Protein AF-A0A5N4EIQ8-F1 (afdb_monomer_lite)

Structure (mmCIF, N/CA/C/O backbone):
data_AF-A0A5N4EIQ8-F1
#
_entry.id   AF-A0A5N4EIQ8-F1
#
loop_
_atom_site.group_PDB
_atom_site.id
_atom_site.type_symbol
_atom_site.label_atom_id
_atom_site.label_alt_id
_atom_site.label_comp_id
_atom_site.label_asym_id
_atom_site.label_entity_id
_atom_site.label_seq_id
_atom_site.pdbx_PDB_ins_code
_atom_site.Cartn_x
_atom_site.Cartn_y
_atom_site.Cartn_z
_atom_site.occupancy
_atom_site.B_iso_or_equiv
_atom_site.auth_seq_id
_atom_site.auth_comp_id
_atom_site.auth_asym_id
_atom_site.auth_atom_id
_atom_site.pdbx_PDB_model_num
ATOM 1 N N . MET A 1 1 ? 33.493 -6.954 -17.964 1.00 55.50 1 MET A N 1
ATOM 2 C CA . MET A 1 1 ? 32.607 -8.075 -17.578 1.00 55.50 1 MET A CA 1
ATOM 3 C C . MET A 1 1 ? 32.073 -8.740 -18.839 1.00 55.50 1 MET A C 1
ATOM 5 O O . MET A 1 1 ? 31.600 -8.030 -19.717 1.00 55.50 1 MET A O 1
ATOM 9 N N . ARG A 1 2 ? 32.210 -10.064 -18.979 1.00 53.50 2 ARG A N 1
ATOM 10 C CA . ARG A 1 2 ? 31.673 -10.822 -20.123 1.00 53.50 2 ARG A CA 1
ATOM 11 C C . ARG A 1 2 ? 30.321 -11.398 -19.699 1.00 53.50 2 ARG A C 1
ATOM 13 O O . ARG A 1 2 ? 30.282 -12.170 -18.751 1.00 53.50 2 ARG A O 1
ATOM 20 N N . VAL A 1 3 ? 29.238 -10.996 -20.361 1.00 76.44 3 VAL A N 1
ATOM 21 C CA . VAL A 1 3 ? 27.884 -11.512 -20.098 1.00 76.44 3 VAL A CA 1
ATOM 22 C C . VAL A 1 3 ? 27.500 -12.451 -21.236 1.00 76.44 3 VAL A C 1
ATOM 24 O O . VAL A 1 3 ? 27.677 -12.104 -22.403 1.00 76.44 3 VAL A O 1
ATOM 27 N N . VAL A 1 4 ? 26.996 -13.639 -20.905 1.00 79.19 4 VAL A N 1
ATOM 28 C CA . VAL A 1 4 ? 26.442 -14.589 -21.879 1.00 79.19 4 VAL A CA 1
ATOM 29 C C . VAL A 1 4 ? 24.924 -14.456 -21.849 1.00 79.19 4 VAL A C 1
ATOM 31 O O . VAL A 1 4 ? 24.305 -14.667 -20.810 1.00 79.19 4 VAL A O 1
ATOM 34 N N . VAL A 1 5 ? 24.325 -14.079 -22.980 1.00 80.62 5 VAL A N 1
ATOM 35 C CA . VAL A 1 5 ? 22.871 -13.907 -23.102 1.00 80.62 5 VAL A CA 1
ATOM 36 C C . VAL A 1 5 ? 22.274 -15.147 -23.756 1.00 80.62 5 VAL A C 1
ATOM 38 O O . VAL A 1 5 ? 22.495 -15.401 -24.940 1.00 80.62 5 VAL A O 1
ATOM 41 N N . PHE A 1 6 ? 21.480 -15.900 -22.998 1.00 73.56 6 PHE A N 1
ATOM 42 C CA . PHE A 1 6 ? 20.674 -16.994 -23.531 1.00 73.56 6 PHE A CA 1
ATOM 43 C C . PHE A 1 6 ? 19.329 -16.444 -24.011 1.00 73.56 6 PHE A C 1
ATOM 45 O O . PHE A 1 6 ? 18.495 -16.037 -23.206 1.00 73.56 6 PHE A O 1
ATOM 52 N N . LYS A 1 7 ? 19.108 -16.422 -25.330 1.00 72.56 7 LYS A N 1
ATOM 53 C CA . LYS A 1 7 ? 17.818 -16.042 -25.922 1.00 72.56 7 LYS A CA 1
ATOM 54 C C . LYS A 1 7 ? 17.113 -17.295 -26.438 1.00 72.56 7 LYS A C 1
ATOM 56 O O . LYS A 1 7 ? 17.473 -17.823 -27.487 1.00 72.56 7 LYS A O 1
ATOM 61 N N . HIS A 1 8 ? 16.121 -17.781 -25.696 1.00 67.88 8 HIS A N 1
ATOM 62 C CA . HIS A 1 8 ? 15.300 -18.915 -26.117 1.00 67.88 8 HIS A CA 1
ATOM 63 C C . HIS A 1 8 ? 14.254 -18.443 -27.145 1.00 67.88 8 HIS A C 1
ATOM 65 O O . HIS A 1 8 ? 13.574 -17.449 -26.917 1.00 67.88 8 HIS A O 1
ATOM 71 N N . LYS A 1 9 ? 14.142 -19.124 -28.296 1.00 63.50 9 LYS A N 1
ATOM 72 C CA . LYS A 1 9 ? 13.225 -18.759 -29.404 1.00 63.50 9 LYS A CA 1
ATOM 73 C C . LYS A 1 9 ? 11.833 -19.409 -29.315 1.00 63.50 9 LYS A C 1
ATOM 75 O O . LYS A 1 9 ? 11.044 -19.268 -30.240 1.00 63.50 9 LYS A O 1
ATOM 80 N N . LYS A 1 10 ? 11.557 -20.172 -28.256 1.00 66.88 10 LYS A N 1
ATOM 81 C CA . LYS A 1 10 ? 10.278 -20.872 -28.062 1.00 66.88 10 LYS A CA 1
ATOM 82 C C . LYS A 1 10 ? 9.318 -19.941 -27.314 1.00 66.88 10 LYS A C 1
ATOM 84 O O . LYS A 1 10 ? 9.760 -19.301 -26.367 1.00 66.88 10 LYS A O 1
ATOM 89 N N . GLU A 1 11 ? 8.059 -19.864 -27.746 1.00 63.22 11 GLU A N 1
ATOM 90 C CA . GLU A 1 11 ? 7.065 -18.902 -27.229 1.00 63.22 11 GLU A CA 1
ATOM 91 C C . GLU A 1 11 ? 6.775 -19.071 -25.723 1.00 63.22 11 GLU A C 1
ATOM 93 O O . GLU A 1 11 ? 6.518 -18.084 -25.040 1.00 63.22 11 GLU A O 1
ATOM 98 N N . ASP A 1 12 ? 6.959 -20.276 -25.174 1.00 64.81 12 ASP A N 1
ATOM 99 C CA . ASP A 1 12 ? 6.864 -20.553 -23.735 1.00 64.81 12 ASP A CA 1
ATOM 100 C C . ASP A 1 12 ? 8.220 -20.388 -23.030 1.00 64.81 12 ASP A C 1
ATOM 102 O O . ASP A 1 12 ? 8.922 -21.356 -22.709 1.00 64.81 12 ASP A O 1
ATOM 106 N N . GLY A 1 13 ? 8.623 -19.140 -22.800 1.00 64.69 13 GLY A N 1
ATOM 107 C CA . GLY A 1 13 ? 9.739 -18.819 -21.912 1.00 64.69 13 GLY A CA 1
ATOM 108 C C . GLY A 1 13 ? 9.290 -18.823 -20.449 1.00 64.69 13 GLY A C 1
ATOM 109 O O . GLY A 1 13 ? 8.525 -17.959 -20.043 1.00 64.69 13 GLY A O 1
ATOM 110 N N . ALA A 1 14 ? 9.788 -19.756 -19.631 1.00 79.00 14 ALA A N 1
ATOM 111 C CA . ALA A 1 14 ? 9.506 -19.770 -18.188 1.00 79.00 14 ALA A CA 1
ATOM 112 C C . ALA A 1 14 ? 10.297 -18.704 -17.397 1.00 79.00 14 ALA A C 1
ATOM 114 O O . ALA A 1 14 ? 9.978 -18.428 -16.243 1.00 79.00 14 ALA A O 1
ATOM 115 N N . ILE A 1 15 ? 11.350 -18.130 -17.997 1.00 80.69 15 ILE A N 1
ATOM 116 C CA . ILE A 1 15 ? 12.278 -17.196 -17.348 1.00 80.69 15 ILE A CA 1
ATOM 117 C C . ILE A 1 15 ? 12.511 -15.998 -18.267 1.00 80.69 15 ILE A C 1
ATOM 119 O O . ILE A 1 15 ? 12.930 -16.155 -19.414 1.00 80.69 15 ILE A O 1
ATOM 123 N N . PHE A 1 16 ? 12.302 -14.801 -17.723 1.00 81.38 16 PHE A N 1
ATOM 124 C CA . PHE A 1 16 ? 12.636 -13.530 -18.356 1.00 81.38 16 PHE A CA 1
ATOM 125 C C . PHE A 1 16 ? 13.655 -12.799 -17.483 1.00 81.38 16 PHE A C 1
ATOM 127 O O . PHE A 1 16 ? 13.535 -12.797 -16.261 1.00 81.38 16 PHE A O 1
ATOM 134 N N . ILE A 1 17 ? 14.666 -12.196 -18.110 1.00 85.81 17 ILE A N 1
ATOM 135 C CA . ILE A 1 17 ? 15.727 -11.459 -17.417 1.00 85.81 17 ILE A CA 1
ATOM 136 C C . ILE A 1 17 ? 15.642 -9.998 -17.843 1.00 85.81 17 ILE A C 1
ATOM 138 O O . ILE A 1 17 ? 15.716 -9.690 -19.034 1.00 85.81 17 ILE A O 1
ATOM 142 N N . ILE A 1 18 ? 15.518 -9.105 -16.866 1.00 88.12 18 ILE A N 1
ATOM 143 C CA . ILE A 1 18 ? 15.598 -7.659 -17.067 1.00 88.12 18 ILE A CA 1
ATOM 144 C C . ILE A 1 18 ? 17.024 -7.233 -16.713 1.00 88.12 18 ILE A C 1
ATOM 146 O O . ILE A 1 18 ? 17.498 -7.496 -15.614 1.00 88.12 18 ILE A O 1
ATOM 150 N N . VAL A 1 19 ? 17.729 -6.600 -17.655 1.00 90.44 19 VAL A N 1
ATOM 151 C CA . VAL A 1 19 ? 19.085 -6.081 -17.424 1.00 90.44 19 VAL A CA 1
ATOM 152 C C . VAL A 1 19 ? 18.995 -4.590 -17.135 1.00 90.44 19 VAL A C 1
ATOM 154 O O . VAL A 1 19 ? 18.789 -3.791 -18.050 1.00 90.44 19 VAL A O 1
ATOM 157 N N . VAL A 1 20 ? 19.175 -4.222 -15.870 1.00 89.50 20 VAL A N 1
ATOM 158 C CA . VAL A 1 20 ? 19.223 -2.828 -15.416 1.00 89.50 20 VAL A CA 1
ATOM 159 C C . VAL A 1 20 ? 20.670 -2.328 -15.449 1.00 89.50 20 VAL A C 1
ATOM 161 O O . VAL A 1 20 ? 21.608 -3.075 -15.176 1.00 89.50 20 VAL A O 1
ATOM 164 N N . ARG A 1 21 ? 20.872 -1.063 -15.833 1.00 92.00 21 ARG A N 1
ATOM 165 C CA . ARG A 1 21 ? 22.176 -0.385 -15.795 1.00 92.00 21 ARG A CA 1
ATOM 166 C C . ARG A 1 21 ? 22.030 0.935 -15.042 1.00 92.00 21 ARG A C 1
ATOM 168 O O . ARG A 1 21 ? 21.091 1.677 -15.309 1.00 92.00 21 ARG A O 1
ATOM 175 N N . GLY A 1 22 ? 22.967 1.235 -14.150 1.00 90.25 22 GLY A N 1
ATOM 176 C CA . GLY A 1 22 ? 22.976 2.435 -13.312 1.00 90.25 22 GLY A CA 1
ATOM 177 C C . GLY A 1 22 ? 24.404 2.918 -13.061 1.00 90.25 22 GLY A C 1
ATOM 178 O O . GLY A 1 22 ? 25.353 2.162 -13.255 1.00 90.25 22 GLY A O 1
ATOM 179 N N . SER A 1 23 ? 24.553 4.191 -12.680 1.00 92.94 23 SER A N 1
ATOM 180 C CA . SER A 1 23 ? 25.865 4.824 -12.458 1.00 92.94 23 SER A CA 1
ATOM 181 C C . SER A 1 23 ? 26.442 4.577 -11.060 1.00 92.94 23 SER A C 1
ATOM 183 O O . SER A 1 23 ? 27.642 4.757 -10.874 1.00 92.94 23 SER A O 1
ATOM 185 N N . THR A 1 24 ? 25.602 4.231 -10.082 1.00 95.44 24 THR A N 1
ATOM 186 C CA . THR A 1 24 ? 25.980 3.975 -8.685 1.00 95.44 24 THR A CA 1
ATOM 187 C C . THR A 1 24 ? 25.160 2.815 -8.132 1.00 95.44 24 THR A C 1
ATOM 189 O O . THR A 1 24 ? 24.013 2.617 -8.546 1.00 95.44 24 THR A O 1
ATOM 192 N N . ASP A 1 25 ? 25.723 2.083 -7.174 1.00 94.00 25 ASP A N 1
ATOM 193 C CA . ASP A 1 25 ? 25.061 0.924 -6.561 1.00 94.00 25 ASP A CA 1
ATOM 194 C C . ASP A 1 25 ? 23.782 1.340 -5.818 1.00 94.00 25 ASP A C 1
ATOM 196 O O . ASP A 1 25 ? 22.733 0.738 -6.009 1.00 94.00 25 ASP A O 1
ATOM 200 N N . ASN A 1 26 ? 23.805 2.474 -5.107 1.00 93.06 26 ASN A N 1
ATOM 201 C CA . ASN A 1 26 ? 22.619 3.003 -4.421 1.00 93.06 26 ASN A CA 1
ATOM 202 C C . ASN A 1 26 ? 21.434 3.257 -5.368 1.00 93.06 26 ASN A C 1
ATOM 204 O O . ASN A 1 26 ? 20.279 3.061 -4.992 1.00 93.06 26 ASN A O 1
ATOM 208 N N . LEU A 1 27 ? 21.701 3.743 -6.587 1.00 93.88 27 LEU A N 1
ATOM 209 C CA . LEU A 1 27 ? 20.647 3.932 -7.582 1.00 93.88 27 LEU A CA 1
ATOM 210 C C . LEU A 1 27 ? 20.159 2.579 -8.108 1.00 93.88 27 LEU A C 1
ATOM 212 O O . LEU A 1 27 ? 18.955 2.406 -8.286 1.00 93.88 27 LEU A O 1
ATOM 216 N N . MET A 1 28 ? 21.078 1.636 -8.335 1.00 93.69 28 MET A N 1
ATOM 217 C CA . MET A 1 28 ? 20.742 0.288 -8.791 1.00 93.69 28 MET A CA 1
ATOM 218 C C . MET A 1 28 ? 19.811 -0.424 -7.804 1.00 93.69 28 MET A C 1
ATOM 220 O O . MET A 1 28 ? 18.765 -0.908 -8.227 1.00 93.69 28 MET A O 1
ATOM 224 N N . ASP A 1 29 ? 20.124 -0.391 -6.507 1.00 94.19 29 ASP A N 1
ATOM 225 C CA . ASP A 1 29 ? 19.321 -1.023 -5.452 1.00 94.19 29 ASP A CA 1
ATOM 226 C C . ASP A 1 29 ? 17.886 -0.481 -5.413 1.00 94.19 29 ASP A C 1
ATOM 228 O O . ASP A 1 29 ? 16.923 -1.220 -5.202 1.00 94.19 29 ASP A O 1
ATOM 232 N N . ASN A 1 30 ? 17.720 0.830 -5.608 1.00 94.50 30 ASN A N 1
ATOM 233 C CA . ASN A 1 30 ? 16.396 1.449 -5.643 1.00 94.50 30 ASN A CA 1
ATOM 234 C C . ASN A 1 30 ? 15.611 1.036 -6.893 1.00 94.50 30 ASN A C 1
ATOM 236 O O . ASN A 1 30 ? 14.400 0.824 -6.807 1.00 94.50 30 ASN A O 1
ATOM 240 N N . ILE A 1 31 ? 16.284 0.905 -8.040 1.00 94.94 31 ILE A N 1
ATOM 241 C CA . ILE A 1 31 ? 15.643 0.437 -9.272 1.00 94.94 31 ILE A CA 1
ATOM 242 C C . ILE A 1 31 ? 15.241 -1.033 -9.138 1.00 94.94 31 ILE A C 1
ATOM 244 O O . ILE A 1 31 ? 14.118 -1.373 -9.499 1.00 94.94 31 ILE A O 1
ATOM 248 N N . GLU A 1 32 ? 16.110 -1.887 -8.597 1.00 94.69 32 GLU A N 1
ATOM 249 C CA . GLU A 1 32 ? 15.803 -3.299 -8.340 1.00 94.69 32 GLU A CA 1
ATOM 250 C C . GLU A 1 32 ? 14.552 -3.432 -7.463 1.00 94.69 32 GLU A C 1
ATOM 252 O O . GLU A 1 32 ? 13.583 -4.073 -7.871 1.00 94.69 32 GLU A O 1
ATOM 257 N N . LYS A 1 33 ? 14.503 -2.706 -6.337 1.00 95.75 33 LYS A N 1
ATOM 258 C CA . LYS A 1 33 ? 13.321 -2.667 -5.459 1.00 95.75 33 LYS A CA 1
ATOM 259 C C . LYS A 1 33 ? 12.059 -2.215 -6.191 1.00 95.75 33 LYS A C 1
ATOM 261 O O . LYS A 1 33 ? 11.012 -2.838 -6.040 1.00 95.75 33 LYS A O 1
ATOM 266 N N . ALA A 1 34 ? 12.144 -1.154 -6.997 1.00 95.94 34 ALA A N 1
ATOM 267 C CA . ALA A 1 34 ? 10.995 -0.647 -7.746 1.00 95.94 34 ALA A CA 1
ATOM 268 C C . ALA A 1 34 ? 10.483 -1.660 -8.786 1.00 95.94 34 ALA A C 1
ATOM 270 O O . ALA A 1 34 ? 9.271 -1.806 -8.973 1.00 95.94 34 ALA A O 1
ATOM 271 N N . VAL A 1 35 ? 11.394 -2.379 -9.448 1.00 95.81 35 VAL A N 1
ATOM 272 C CA . VAL A 1 35 ? 11.050 -3.451 -10.391 1.00 95.81 35 VAL A CA 1
ATOM 273 C C . VAL A 1 35 ? 10.374 -4.608 -9.658 1.00 95.81 35 VAL A C 1
ATOM 275 O O . VAL A 1 35 ? 9.306 -5.051 -10.088 1.00 95.81 35 VAL A O 1
ATOM 278 N N . ASP A 1 36 ? 10.928 -5.048 -8.531 1.00 95.44 36 ASP A N 1
ATOM 279 C CA . ASP A 1 36 ? 10.359 -6.127 -7.722 1.00 95.44 36 ASP A CA 1
ATOM 280 C C . ASP A 1 36 ? 8.970 -5.774 -7.172 1.00 95.44 36 ASP A C 1
ATOM 282 O O . ASP A 1 36 ? 8.041 -6.590 -7.244 1.00 95.44 36 ASP A O 1
ATOM 286 N N . ASP A 1 37 ? 8.777 -4.542 -6.695 1.00 95.56 37 ASP A N 1
ATOM 287 C CA . ASP A 1 37 ? 7.471 -4.038 -6.263 1.00 95.56 37 ASP A CA 1
ATOM 288 C C . ASP A 1 37 ? 6.456 -4.011 -7.416 1.00 95.56 37 ASP A C 1
ATOM 290 O O . ASP A 1 37 ? 5.290 -4.392 -7.234 1.00 95.56 37 ASP A O 1
ATOM 294 N N . GLY A 1 38 ? 6.887 -3.607 -8.614 1.00 94.94 38 GLY A N 1
ATOM 295 C CA . GLY A 1 38 ? 6.071 -3.633 -9.828 1.00 94.94 38 GLY A CA 1
ATOM 296 C C . GLY A 1 38 ? 5.651 -5.053 -10.215 1.00 94.94 38 GLY A C 1
ATOM 297 O O . GLY A 1 38 ? 4.465 -5.309 -10.450 1.00 94.94 38 GLY A O 1
ATOM 298 N N . ILE A 1 39 ? 6.591 -6.003 -10.200 1.00 95.31 39 ILE A N 1
ATOM 299 C CA . ILE A 1 39 ? 6.337 -7.425 -10.481 1.00 95.31 39 ILE A CA 1
ATOM 300 C C . ILE A 1 39 ? 5.370 -8.010 -9.451 1.00 95.31 39 ILE A C 1
ATOM 302 O O . ILE A 1 39 ? 4.414 -8.701 -9.817 1.00 95.31 39 ILE A O 1
ATOM 306 N N . ASN A 1 40 ? 5.571 -7.725 -8.165 1.00 94.81 40 ASN A N 1
ATOM 307 C CA . ASN A 1 40 ? 4.684 -8.216 -7.117 1.00 94.81 40 ASN A CA 1
ATOM 308 C C . ASN A 1 40 ? 3.275 -7.611 -7.237 1.00 94.81 40 ASN A C 1
ATOM 310 O O . ASN A 1 40 ? 2.279 -8.317 -7.068 1.00 94.81 40 ASN A O 1
ATOM 314 N N . THR A 1 41 ? 3.170 -6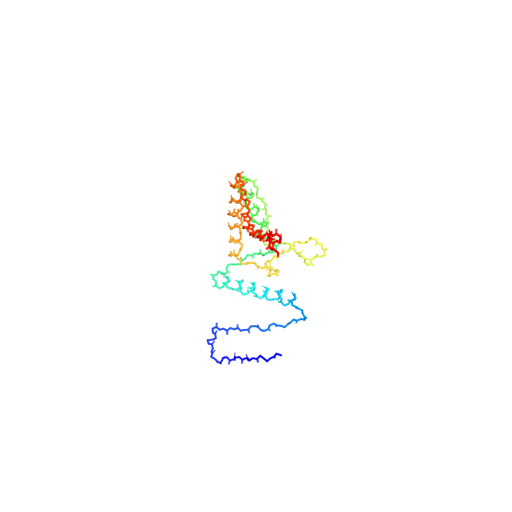.334 -7.608 1.00 94.19 41 THR A N 1
ATOM 315 C CA . THR A 1 41 ? 1.878 -5.685 -7.878 1.00 94.19 41 THR A CA 1
ATOM 316 C C . THR A 1 41 ? 1.170 -6.338 -9.066 1.00 94.19 41 THR A C 1
ATOM 318 O O . THR A 1 41 ? -0.019 -6.651 -8.981 1.00 94.19 41 THR A O 1
ATOM 321 N N . PHE A 1 42 ? 1.899 -6.652 -10.139 1.00 94.56 42 PHE A N 1
ATOM 322 C CA . PHE A 1 42 ? 1.351 -7.387 -11.278 1.00 94.56 42 PHE A CA 1
ATOM 323 C C . PHE A 1 42 ? 0.914 -8.812 -10.901 1.00 94.56 42 PHE A C 1
ATOM 325 O O . PHE A 1 42 ? -0.158 -9.268 -11.294 1.00 94.56 42 PHE A O 1
ATOM 332 N N . LYS A 1 43 ? 1.694 -9.509 -10.070 1.00 94.69 43 LYS A N 1
ATOM 333 C CA . LYS A 1 43 ? 1.342 -10.834 -9.535 1.00 94.69 43 LYS A CA 1
ATOM 334 C C . LYS A 1 43 ? 0.066 -10.809 -8.690 1.00 94.69 43 LYS A C 1
ATOM 336 O O . LYS A 1 43 ? -0.673 -11.792 -8.669 1.00 94.69 43 LYS A O 1
ATOM 341 N N . VAL A 1 44 ? -0.198 -9.716 -7.978 1.00 95.25 44 VAL A N 1
ATOM 342 C CA . VAL A 1 44 ? -1.473 -9.522 -7.276 1.00 95.25 44 VAL A CA 1
ATOM 343 C C . VAL A 1 44 ? -2.609 -9.335 -8.282 1.00 95.25 44 VAL A C 1
ATOM 345 O O . VAL A 1 44 ? -3.631 -10.003 -8.150 1.00 95.25 44 VAL A O 1
ATOM 348 N N . LEU A 1 45 ? -2.404 -8.525 -9.326 1.00 94.12 45 LEU A N 1
ATOM 349 C CA . LEU A 1 45 ? -3.405 -8.269 -10.370 1.00 94.12 45 LEU A CA 1
ATOM 350 C C . LEU A 1 45 ? -3.826 -9.516 -11.156 1.00 94.12 45 LEU A C 1
ATOM 352 O O . LEU A 1 45 ? -4.981 -9.632 -11.567 1.00 94.12 45 LEU A O 1
ATOM 356 N N . THR A 1 46 ? -2.912 -10.468 -11.366 1.00 94.75 46 THR A N 1
ATOM 357 C CA . THR A 1 46 ? -3.251 -11.736 -12.034 1.00 94.75 46 THR A CA 1
ATOM 358 C C . THR A 1 46 ? -4.135 -12.642 -11.178 1.00 94.75 46 THR A C 1
ATOM 360 O O . THR A 1 46 ? -4.815 -13.511 -11.720 1.00 94.75 46 THR A O 1
ATOM 363 N N . ARG A 1 47 ? -4.159 -12.437 -9.856 1.00 94.38 47 ARG A N 1
ATOM 364 C CA . ARG A 1 47 ? -4.999 -13.187 -8.910 1.00 94.38 47 ARG A CA 1
ATOM 365 C C . ARG A 1 47 ? -6.307 -12.468 -8.600 1.00 94.38 47 ARG A C 1
ATOM 367 O O . ARG A 1 47 ? -7.341 -13.119 -8.500 1.00 94.38 47 ARG A O 1
ATOM 374 N N . ASP A 1 48 ? -6.254 -11.149 -8.446 1.00 93.62 48 ASP A N 1
ATOM 375 C CA . ASP A 1 48 ? -7.398 -10.300 -8.135 1.00 93.62 48 ASP A CA 1
ATOM 376 C C . ASP A 1 48 ? -7.370 -9.026 -8.987 1.00 93.62 48 ASP A C 1
ATOM 378 O O . ASP A 1 48 ? -6.409 -8.261 -8.961 1.00 93.62 48 ASP A O 1
ATOM 382 N N . LYS A 1 49 ? -8.449 -8.797 -9.739 1.00 94.25 49 LYS A N 1
ATOM 383 C CA . LYS A 1 49 ? -8.572 -7.686 -10.694 1.00 94.25 49 LYS A CA 1
ATOM 384 C C . LYS A 1 49 ? -9.165 -6.421 -10.073 1.00 94.25 49 LYS A C 1
ATOM 386 O O . LYS A 1 49 ? -9.286 -5.412 -10.768 1.00 94.25 49 LYS A O 1
ATOM 391 N N . HIS A 1 50 ? -9.569 -6.461 -8.804 1.00 95.31 50 HIS A N 1
ATOM 392 C CA . HIS A 1 50 ? -10.169 -5.303 -8.155 1.00 95.31 50 HIS A CA 1
ATOM 393 C C . HIS A 1 50 ? -9.124 -4.215 -7.878 1.00 95.31 50 HIS A C 1
ATOM 395 O O . HIS A 1 50 ? -8.075 -4.440 -7.267 1.00 95.31 50 HIS A O 1
ATOM 401 N N . LEU A 1 51 ? -9.454 -3.003 -8.316 1.00 94.25 51 LEU A N 1
ATOM 402 C CA . LEU A 1 51 ? -8.669 -1.792 -8.124 1.00 94.25 51 LEU A CA 1
ATOM 403 C C . LEU A 1 51 ? -9.480 -0.788 -7.311 1.00 94.25 51 LEU A C 1
ATOM 405 O O . LEU A 1 51 ? -10.700 -0.703 -7.460 1.00 94.25 51 LEU A O 1
ATOM 409 N N . VAL A 1 52 ? -8.792 -0.005 -6.492 1.00 93.75 52 VAL A N 1
ATOM 410 C CA . VAL A 1 52 ? -9.377 1.052 -5.659 1.00 93.75 52 VAL A CA 1
ATOM 411 C C . VAL A 1 52 ? -8.640 2.373 -5.895 1.00 93.75 52 VAL A C 1
ATOM 413 O O . VAL A 1 52 ? -7.477 2.346 -6.307 1.00 93.75 52 VAL A O 1
ATOM 416 N N . PRO A 1 53 ? -9.285 3.538 -5.701 1.00 93.94 53 PRO A N 1
ATOM 417 C CA . PRO A 1 53 ? -8.614 4.825 -5.861 1.00 93.94 53 PRO A CA 1
ATOM 418 C C . PRO A 1 53 ? -7.478 4.972 -4.835 1.00 93.94 53 PRO A C 1
ATOM 420 O O . PRO A 1 53 ? -7.688 4.787 -3.635 1.00 93.94 53 PRO A O 1
ATOM 423 N N . GLY A 1 54 ? -6.269 5.270 -5.316 1.00 91.38 54 GLY A N 1
ATOM 424 C CA . GLY A 1 54 ? -5.085 5.448 -4.472 1.00 91.38 54 GLY A CA 1
ATOM 425 C C . GLY A 1 54 ? -5.014 6.844 -3.847 1.00 91.38 54 GLY A C 1
ATOM 426 O O . GLY A 1 54 ? -6.037 7.486 -3.620 1.00 91.38 54 GLY A O 1
ATOM 427 N N . GLY A 1 55 ? -3.801 7.324 -3.555 1.00 87.62 55 GLY A N 1
ATOM 428 C CA . GLY A 1 55 ? -3.572 8.719 -3.137 1.00 87.62 55 GLY A CA 1
ATOM 429 C C . GLY A 1 55 ? -4.307 9.142 -1.856 1.00 87.62 55 GLY A C 1
ATOM 430 O O . GLY A 1 55 ? -4.699 10.299 -1.720 1.00 87.62 55 GLY A O 1
ATOM 431 N N . GLY A 1 56 ? -4.556 8.202 -0.938 1.00 87.38 56 GLY A N 1
ATOM 432 C CA . GLY A 1 56 ? -5.288 8.448 0.309 1.00 87.38 56 GLY A CA 1
ATOM 433 C C . GLY A 1 56 ? -6.816 8.438 0.178 1.00 87.38 56 GLY A C 1
ATOM 434 O O . GLY A 1 56 ? -7.504 8.519 1.192 1.00 87.38 56 GLY A O 1
ATOM 435 N N . ALA A 1 57 ? -7.370 8.328 -1.036 1.00 89.56 57 ALA A N 1
ATOM 436 C CA . ALA A 1 57 ? -8.819 8.375 -1.252 1.00 89.56 57 ALA A CA 1
ATOM 437 C C . ALA A 1 57 ? -9.547 7.208 -0.569 1.00 89.56 57 ALA A C 1
ATOM 439 O O . ALA A 1 57 ? -10.556 7.401 0.111 1.00 89.56 57 ALA A O 1
ATOM 440 N N . THR A 1 58 ? -9.006 5.992 -0.710 1.00 91.00 58 THR A N 1
ATOM 441 C CA . THR A 1 58 ? -9.572 4.797 -0.068 1.00 91.00 58 THR A CA 1
ATOM 442 C C . THR A 1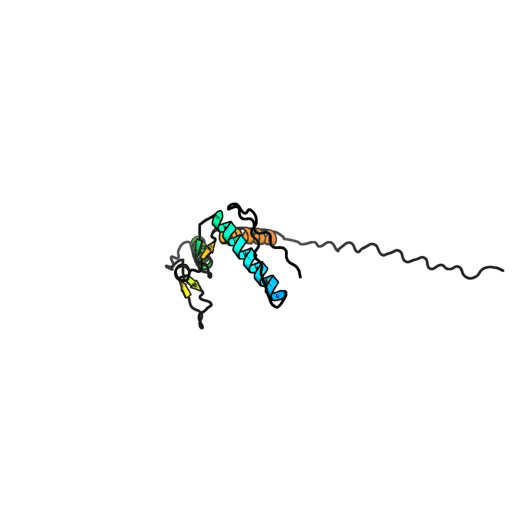 58 ? -9.528 4.914 1.457 1.00 91.00 58 THR A C 1
ATOM 444 O O . THR A 1 58 ? -10.493 4.558 2.127 1.00 91.00 58 THR A O 1
ATOM 447 N N . GLU A 1 59 ? -8.438 5.431 2.020 1.00 90.06 59 GLU A N 1
ATOM 448 C CA . GLU A 1 59 ? -8.269 5.604 3.462 1.00 90.06 59 GLU A CA 1
ATOM 449 C C . GLU A 1 59 ? -9.259 6.622 4.040 1.00 90.06 59 GLU A C 1
ATOM 451 O O . GLU A 1 59 ? -9.905 6.332 5.047 1.00 90.06 59 GLU A O 1
ATOM 456 N N . VAL A 1 60 ? -9.432 7.778 3.390 1.00 88.75 60 VAL A N 1
ATOM 457 C CA . VAL A 1 60 ? -10.390 8.807 3.831 1.00 88.75 60 VAL A CA 1
ATOM 458 C C . VAL A 1 60 ? -11.826 8.280 3.780 1.00 88.75 60 VAL A C 1
ATOM 460 O O . VAL A 1 60 ? -12.592 8.480 4.726 1.00 88.75 60 VAL A O 1
ATOM 463 N N . GLU A 1 61 ? -12.188 7.555 2.719 1.00 87.62 61 GLU A N 1
ATOM 464 C CA . GLU A 1 61 ? -13.514 6.940 2.603 1.00 87.62 61 GLU A CA 1
ATOM 465 C C . GLU A 1 61 ? -13.748 5.866 3.680 1.00 87.62 61 GLU A C 1
ATOM 467 O O . GLU A 1 61 ? -14.834 5.802 4.259 1.00 87.62 61 GLU A O 1
ATOM 472 N N . LEU A 1 62 ? -12.739 5.049 3.999 1.00 89.12 62 LEU A N 1
ATOM 473 C CA . LEU A 1 62 ? -12.840 4.053 5.070 1.00 89.12 62 LEU A CA 1
ATOM 474 C C . LEU A 1 62 ? -13.012 4.704 6.444 1.00 89.12 62 LEU A C 1
ATOM 476 O O . LEU A 1 62 ? -13.860 4.257 7.214 1.00 89.12 62 LEU A O 1
ATOM 480 N N . VAL A 1 63 ? -12.258 5.765 6.749 1.00 88.19 63 VAL A N 1
ATOM 481 C CA . VAL A 1 63 ? -12.401 6.509 8.013 1.00 88.19 63 VAL A CA 1
ATOM 482 C C . VAL A 1 63 ? -13.821 7.039 8.149 1.00 88.19 63 VAL A C 1
ATOM 484 O O . VAL A 1 63 ? -14.466 6.798 9.162 1.00 88.19 63 VAL A O 1
ATOM 487 N N . LYS A 1 64 ? -14.348 7.672 7.101 1.00 85.25 64 LYS A N 1
ATOM 488 C CA . LYS A 1 64 ? -15.721 8.180 7.077 1.00 85.25 64 LYS A CA 1
ATOM 489 C C . LYS A 1 64 ? -16.759 7.084 7.347 1.00 85.25 64 LYS A C 1
ATOM 491 O O . LYS A 1 64 ? -17.683 7.302 8.129 1.00 85.25 64 LYS A O 1
ATOM 496 N N . GLN A 1 65 ? -16.614 5.910 6.730 1.00 86.25 65 GLN A N 1
ATOM 497 C CA . GLN A 1 65 ? -17.523 4.782 6.963 1.00 86.25 65 GLN A CA 1
ATOM 498 C C . GLN A 1 65 ? -17.403 4.222 8.385 1.00 86.25 65 GLN A C 1
ATOM 500 O O . GLN A 1 65 ? -18.421 3.931 9.007 1.00 86.25 65 GLN A O 1
ATOM 505 N N . ILE A 1 66 ? -16.185 4.101 8.921 1.00 87.94 66 ILE A N 1
ATOM 506 C CA . ILE A 1 66 ? -15.946 3.614 10.288 1.00 87.94 66 ILE A CA 1
ATOM 507 C C . ILE A 1 66 ? -16.496 4.606 11.319 1.00 87.94 66 ILE A C 1
ATOM 509 O O . ILE A 1 66 ? -17.166 4.187 12.259 1.00 87.94 66 ILE A O 1
ATOM 513 N N . THR A 1 67 ? -16.278 5.909 11.129 1.00 86.00 67 THR A N 1
ATOM 514 C CA . THR A 1 67 ? -16.846 6.956 11.987 1.00 86.00 67 THR A CA 1
ATOM 515 C C . THR A 1 67 ? -18.368 6.940 11.924 1.00 86.00 67 THR A C 1
ATOM 517 O O . THR A 1 67 ? -18.999 6.922 12.968 1.00 86.00 67 THR A O 1
ATOM 520 N N . SER A 1 68 ? -18.972 6.829 10.736 1.00 84.31 68 SER A N 1
ATOM 521 C CA . SER A 1 68 ? -20.433 6.690 10.607 1.00 84.31 68 SER A CA 1
ATOM 522 C C . SER A 1 68 ? -20.984 5.382 11.187 1.00 84.31 68 SER A C 1
ATOM 524 O O . SER A 1 68 ? -22.179 5.296 11.452 1.00 84.31 68 SER A O 1
ATOM 526 N N . TYR A 1 69 ? -20.163 4.341 11.322 1.00 84.19 69 TYR A N 1
ATOM 527 C CA . TYR A 1 69 ? -20.561 3.103 11.988 1.00 84.19 69 TYR A CA 1
ATOM 528 C C . TYR A 1 69 ? -20.471 3.231 13.518 1.00 84.19 69 TYR A C 1
ATOM 530 O O . TYR A 1 69 ? -21.287 2.649 14.229 1.00 84.19 69 TYR A O 1
ATOM 538 N N . GLY A 1 70 ? -19.489 3.986 14.026 1.00 81.12 70 GLY A N 1
ATOM 539 C CA . GLY A 1 70 ? -19.330 4.280 15.455 1.00 81.12 70 GLY A CA 1
ATOM 540 C C . GLY A 1 70 ? -20.317 5.330 15.978 1.00 81.12 70 GLY A C 1
ATOM 541 O O . GLY A 1 70 ? -20.853 5.172 17.073 1.00 81.12 70 GLY A O 1
ATOM 542 N N . ASP A 1 71 ? -20.603 6.350 15.170 1.00 74.75 71 ASP A N 1
ATOM 543 C CA . ASP A 1 71 ? -21.556 7.418 15.451 1.00 74.75 71 ASP A CA 1
ATOM 544 C C . ASP A 1 71 ? -22.845 7.157 14.663 1.00 74.75 71 ASP A C 1
ATOM 546 O O . ASP A 1 71 ? -22.871 7.279 13.442 1.00 74.75 71 ASP A O 1
ATOM 550 N N . LEU A 1 72 ? -23.941 6.823 15.353 1.00 59.91 72 LEU A N 1
ATOM 551 C CA . LEU A 1 72 ? -25.212 6.386 14.750 1.00 59.91 72 LEU A CA 1
ATOM 552 C C . LEU A 1 72 ? -25.880 7.364 13.757 1.00 59.91 72 LEU A C 1
ATOM 554 O O . LEU A 1 72 ? -26.934 7.014 13.244 1.00 59.91 72 LEU A O 1
ATOM 558 N N . ASN A 1 73 ? -25.352 8.564 13.487 1.00 55.44 73 ASN A N 1
ATOM 559 C CA . ASN A 1 73 ? -26.004 9.556 12.622 1.00 55.44 73 ASN A CA 1
ATOM 560 C C . ASN A 1 73 ? -25.062 10.669 12.136 1.00 55.44 73 ASN A C 1
ATOM 562 O O . ASN A 1 73 ? -25.141 11.760 12.690 1.00 55.44 73 ASN A O 1
ATOM 566 N N . ILE A 1 74 ? -24.260 10.490 11.076 1.00 48.69 74 ILE A N 1
ATOM 567 C CA . ILE A 1 74 ? -23.827 11.641 10.249 1.00 48.69 74 ILE A CA 1
ATOM 568 C C . ILE A 1 74 ? -23.575 11.202 8.795 1.00 48.69 74 ILE A C 1
ATOM 570 O O . ILE A 1 74 ? -22.536 10.636 8.459 1.00 48.69 74 ILE A O 1
ATOM 574 N N . HIS A 1 75 ? -24.511 11.514 7.894 1.00 45.75 75 HIS A N 1
ATOM 575 C CA . HIS A 1 75 ? -24.257 11.485 6.454 1.00 45.75 75 HIS A CA 1
ATOM 576 C C . HIS A 1 75 ? -23.411 12.698 6.066 1.00 45.75 75 HIS A C 1
ATOM 578 O O . HIS A 1 75 ? -23.909 13.818 6.016 1.00 45.75 75 HIS A O 1
ATOM 584 N N . GLN A 1 76 ? -22.136 12.476 5.751 1.00 55.59 76 GLN A N 1
ATOM 585 C CA . GLN A 1 76 ? -21.397 13.415 4.913 1.00 55.59 76 GLN A CA 1
ATOM 586 C C . GLN A 1 76 ? -21.429 12.918 3.474 1.00 55.59 76 GLN A C 1
ATOM 588 O O . GLN A 1 76 ? -21.088 11.774 3.178 1.00 55.59 76 GLN A O 1
ATOM 593 N N . GLU A 1 77 ? -21.865 13.767 2.559 1.00 57.91 77 GLU A N 1
ATOM 594 C CA . GLU A 1 77 ? -21.905 13.478 1.134 1.00 57.91 77 GLU A CA 1
ATOM 595 C C . GLU A 1 77 ? -20.542 13.864 0.552 1.00 57.91 77 GLU A C 1
ATOM 597 O O . GLU A 1 77 ? -20.102 15.005 0.641 1.00 57.91 77 GLU A O 1
ATOM 602 N N . GLY A 1 78 ? -19.800 12.878 0.058 1.00 59.47 78 GLY A N 1
ATOM 603 C CA . GLY A 1 78 ? -18.439 13.080 -0.425 1.00 59.47 78 GLY A CA 1
ATOM 604 C C . GLY A 1 78 ? -18.084 11.977 -1.403 1.00 59.47 78 GLY A C 1
ATOM 605 O O . GLY A 1 78 ? -18.433 10.817 -1.181 1.00 59.47 78 GLY A O 1
ATOM 606 N N . SER A 1 79 ? -17.445 12.351 -2.506 1.00 69.00 79 SER A N 1
ATOM 607 C CA . SER A 1 79 ? -17.079 11.422 -3.574 1.00 69.00 79 SER A CA 1
ATOM 608 C C . SER A 1 79 ? -15.925 10.519 -3.131 1.00 69.00 79 SER A C 1
ATOM 610 O O . SER A 1 79 ? -14.855 11.010 -2.786 1.00 69.00 79 SER A O 1
ATOM 612 N N . LYS A 1 80 ? -16.118 9.198 -3.216 1.00 74.06 80 LYS A N 1
ATOM 613 C CA . LYS A 1 80 ? -15.171 8.154 -2.758 1.00 74.06 80 LYS A CA 1
ATOM 614 C C . LYS A 1 80 ? -13.791 8.178 -3.431 1.00 74.06 80 LYS A C 1
ATOM 616 O O . LYS A 1 80 ? -12.875 7.488 -3.005 1.00 74.06 80 LYS A O 1
ATOM 621 N N . ASN A 1 81 ? -13.663 8.927 -4.523 1.00 81.00 81 ASN A N 1
ATOM 622 C CA . ASN A 1 81 ? -12.487 8.928 -5.390 1.00 81.00 81 ASN A CA 1
ATOM 623 C C . ASN A 1 81 ? -11.564 10.124 -5.141 1.00 81.00 81 ASN A C 1
ATOM 625 O O . ASN A 1 81 ? -10.575 10.281 -5.852 1.00 81.00 81 ASN A O 1
ATOM 629 N N . VAL A 1 82 ? -11.911 10.999 -4.198 1.00 82.94 82 VAL A N 1
ATOM 630 C CA . VAL A 1 82 ? -11.149 12.217 -3.923 1.00 82.94 82 VAL A CA 1
ATOM 631 C C . VAL A 1 82 ? -9.940 11.864 -3.061 1.00 82.94 82 VAL A C 1
ATOM 633 O O . VAL A 1 82 ? -10.099 11.367 -1.951 1.00 82.94 82 VAL A O 1
ATOM 636 N N . GLY A 1 83 ? -8.742 12.113 -3.586 1.00 81.38 83 GLY A N 1
ATOM 637 C CA . GLY A 1 83 ? -7.467 11.941 -2.888 1.00 81.38 83 GLY A CA 1
ATOM 638 C C . GLY A 1 83 ? -6.625 13.214 -2.917 1.00 81.38 83 GLY A C 1
ATOM 639 O O . GLY A 1 83 ? -7.044 14.230 -3.481 1.00 81.38 83 GLY A O 1
ATOM 640 N N . LEU A 1 84 ? -5.437 13.153 -2.322 1.00 83.44 84 LEU A N 1
ATOM 641 C CA . LEU A 1 84 ? -4.490 14.268 -2.280 1.00 83.44 84 LEU A CA 1
ATOM 642 C C . LEU A 1 84 ? -3.669 14.331 -3.577 1.00 83.44 84 LEU A C 1
ATOM 644 O O . LEU A 1 84 ? -3.158 13.308 -4.033 1.00 83.44 84 LEU A O 1
ATOM 648 N N . ASP A 1 85 ? -3.524 15.525 -4.153 1.00 85.56 85 ASP A N 1
ATOM 649 C CA . ASP A 1 85 ? -2.597 15.777 -5.259 1.00 85.56 85 ASP A CA 1
ATOM 650 C C . ASP A 1 85 ? -1.253 16.271 -4.706 1.00 85.56 85 ASP A C 1
ATOM 652 O O . ASP A 1 85 ? -1.189 17.318 -4.063 1.00 85.56 85 ASP A O 1
ATOM 656 N N . ILE A 1 86 ? -0.191 15.497 -4.934 1.00 86.94 86 ILE A N 1
ATOM 657 C CA . ILE A 1 86 ? 1.173 15.813 -4.475 1.00 86.94 86 ILE A CA 1
ATOM 658 C C . ILE A 1 86 ? 1.890 16.726 -5.479 1.00 86.94 86 ILE A C 1
ATOM 660 O O . ILE A 1 86 ? 2.808 17.448 -5.104 1.00 86.94 86 ILE A O 1
ATOM 664 N N . GLU A 1 87 ? 1.452 16.740 -6.739 1.00 85.81 87 GLU A N 1
ATOM 665 C CA . GLU A 1 87 ? 2.078 17.534 -7.804 1.00 85.81 87 GLU A CA 1
ATOM 666 C C . GLU A 1 87 ? 1.615 19.002 -7.793 1.00 85.81 87 GLU A C 1
ATOM 668 O O . GLU A 1 87 ? 2.104 19.824 -8.567 1.00 85.81 87 GLU A O 1
ATOM 673 N N . ALA A 1 88 ? 0.647 19.346 -6.941 1.00 82.25 88 ALA A N 1
ATOM 674 C CA . ALA A 1 88 ? 0.138 20.702 -6.810 1.00 82.25 88 ALA A CA 1
ATOM 675 C C . ALA A 1 88 ? 1.046 21.556 -5.907 1.00 82.25 88 ALA A C 1
ATOM 677 O O . ALA A 1 88 ? 1.456 21.130 -4.831 1.00 82.25 88 ALA A O 1
ATOM 678 N N . GLU A 1 89 ? 1.304 22.806 -6.310 1.00 82.62 89 GLU A N 1
ATOM 679 C CA . GLU A 1 89 ? 2.088 23.774 -5.517 1.00 82.62 89 GLU A CA 1
ATOM 680 C C . GLU A 1 89 ? 1.430 24.124 -4.170 1.00 82.62 89 GLU A C 1
ATOM 682 O O . GLU A 1 89 ? 2.096 24.551 -3.227 1.00 82.62 89 GLU A O 1
ATOM 687 N N . VAL A 1 90 ? 0.113 23.934 -4.077 1.00 85.56 90 VAL A N 1
ATOM 688 C CA . VAL A 1 90 ? -0.688 24.103 -2.862 1.00 85.56 90 VAL A CA 1
ATOM 689 C C . VAL A 1 90 ? -1.435 22.804 -2.557 1.00 85.56 90 VAL A C 1
ATOM 691 O O . VAL A 1 90 ? -1.798 22.099 -3.499 1.00 85.56 90 VAL A O 1
ATOM 694 N N . PRO A 1 91 ? -1.725 22.488 -1.278 1.00 83.44 91 PRO A N 1
ATOM 695 C CA . PRO A 1 91 ? -2.507 21.308 -0.925 1.00 83.44 91 PRO A CA 1
ATOM 696 C C . PRO A 1 91 ? -3.842 21.286 -1.676 1.00 83.44 91 PRO A C 1
ATOM 698 O O . PRO A 1 91 ? -4.731 22.098 -1.417 1.00 83.44 91 PRO A O 1
ATOM 701 N N . ALA A 1 92 ? -3.967 20.359 -2.622 1.00 85.38 92 ALA A N 1
ATOM 702 C CA . ALA A 1 92 ? -5.118 20.250 -3.502 1.00 85.38 92 ALA A CA 1
ATOM 703 C C . ALA A 1 92 ? -5.665 18.824 -3.494 1.00 85.38 92 ALA A C 1
ATOM 705 O O . ALA A 1 92 ? -4.945 17.852 -3.265 1.00 85.38 92 ALA A O 1
ATOM 706 N N . VAL A 1 93 ? -6.964 18.705 -3.756 1.00 85.69 93 VAL A N 1
ATOM 707 C CA . VAL A 1 93 ? -7.645 17.417 -3.876 1.00 85.69 93 VAL A CA 1
ATOM 708 C C . VAL A 1 93 ? -7.978 17.127 -5.332 1.00 85.69 93 VAL A C 1
ATOM 710 O O . VAL A 1 93 ? -8.332 18.029 -6.094 1.00 85.69 93 VAL A O 1
ATOM 713 N N . LYS A 1 94 ? -7.889 15.858 -5.728 1.00 86.06 94 LYS A N 1
ATOM 714 C CA . LYS A 1 94 ? -8.115 15.423 -7.110 1.00 86.06 94 LYS A CA 1
ATOM 715 C C . LYS A 1 94 ? -8.840 14.087 -7.156 1.00 86.06 94 LYS A C 1
ATOM 717 O O . LYS A 1 94 ? -8.732 13.266 -6.251 1.00 86.06 94 LYS A O 1
ATOM 722 N N . ASP A 1 95 ? -9.593 13.870 -8.229 1.00 87.75 95 ASP A N 1
ATOM 723 C CA . ASP A 1 95 ? -10.210 12.575 -8.511 1.00 87.75 95 ASP A CA 1
ATOM 724 C C . ASP A 1 95 ? -9.128 11.577 -8.947 1.00 87.75 95 ASP A C 1
ATOM 726 O O . ASP A 1 95 ? -8.562 11.679 -10.041 1.00 87.75 95 ASP A O 1
ATOM 730 N N . MET A 1 96 ? -8.843 10.609 -8.080 1.00 89.56 96 MET A N 1
ATOM 731 C CA . MET A 1 96 ? -7.782 9.621 -8.264 1.00 89.56 96 MET A CA 1
ATOM 732 C C . MET A 1 96 ? -8.091 8.632 -9.391 1.00 89.56 96 MET A C 1
ATOM 734 O O . MET A 1 96 ? -7.172 8.166 -10.066 1.00 89.56 96 MET A O 1
ATOM 738 N N . LEU A 1 97 ? -9.373 8.352 -9.673 1.00 87.81 97 LEU A N 1
ATOM 739 C CA . LEU A 1 97 ? -9.739 7.492 -10.802 1.00 87.81 97 LEU A CA 1
ATOM 740 C C . LEU A 1 97 ? -9.434 8.177 -12.131 1.00 87.81 97 LEU A C 1
ATOM 742 O O . LEU A 1 97 ? -8.894 7.529 -13.031 1.00 87.81 97 LEU A O 1
ATOM 746 N N . LYS A 1 98 ? -9.744 9.475 -12.240 1.00 88.44 98 LYS A N 1
ATOM 747 C CA . LYS A 1 98 ? -9.419 10.282 -13.427 1.00 88.44 98 LYS A CA 1
ATOM 748 C C . LYS A 1 98 ? -7.919 10.530 -13.558 1.00 88.44 98 LYS A C 1
ATOM 750 O O . LYS A 1 98 ? -7.411 10.550 -14.673 1.00 88.44 98 LYS A O 1
ATOM 755 N N . ALA A 1 99 ? -7.211 10.675 -12.438 1.00 89.31 99 ALA A N 1
ATOM 756 C CA . ALA A 1 99 ? -5.756 10.806 -12.415 1.00 89.31 99 ALA A CA 1
ATOM 757 C C . ALA A 1 99 ? -5.017 9.491 -12.742 1.00 89.31 99 ALA A C 1
ATOM 759 O O . ALA A 1 99 ? -3.803 9.506 -12.915 1.00 89.31 99 ALA A O 1
ATOM 760 N N . GLY A 1 100 ? -5.721 8.354 -12.816 1.00 90.31 100 GLY A N 1
ATOM 761 C CA . GLY A 1 100 ? -5.116 7.042 -13.066 1.00 90.31 100 GLY A CA 1
ATOM 762 C C . GLY A 1 100 ? -4.371 6.455 -11.863 1.00 90.31 100 GLY A C 1
ATOM 763 O O . GLY A 1 100 ? -3.768 5.391 -11.987 1.00 90.31 100 GLY A O 1
ATOM 764 N N . VAL A 1 101 ? -4.448 7.101 -10.697 1.00 92.00 101 VAL A N 1
ATOM 765 C CA . VAL A 1 101 ? -3.790 6.664 -9.463 1.00 92.00 101 VAL A CA 1
ATOM 766 C C . VAL A 1 101 ? -4.673 5.618 -8.789 1.00 92.00 101 VAL A C 1
ATOM 768 O O . VAL A 1 101 ? -5.661 5.931 -8.120 1.00 92.00 101 VAL A O 1
ATOM 771 N N . LYS A 1 102 ? -4.342 4.345 -9.006 1.00 92.50 102 LYS A N 1
ATOM 772 C CA . LYS A 1 102 ? -5.112 3.198 -8.515 1.00 92.50 102 LYS A CA 1
ATOM 773 C C . LYS A 1 102 ? -4.211 2.236 -7.761 1.00 92.50 102 LYS A C 1
ATOM 775 O O . LYS A 1 102 ? -3.129 1.902 -8.233 1.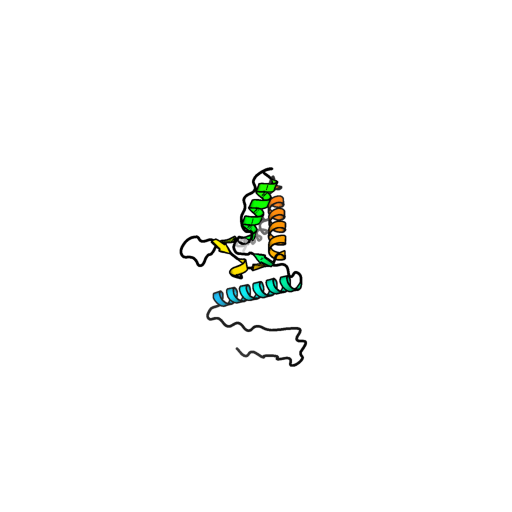00 92.50 102 LYS A O 1
ATOM 780 N N . ASP A 1 103 ? -4.718 1.735 -6.646 1.00 93.88 103 ASP A N 1
ATOM 781 C CA . ASP A 1 103 ? -4.083 0.694 -5.849 1.00 93.88 103 ASP A CA 1
ATOM 782 C C . ASP A 1 103 ? -4.799 -0.647 -6.040 1.00 93.88 103 ASP A C 1
ATOM 784 O O . ASP A 1 103 ? -5.985 -0.713 -6.374 1.00 93.88 103 ASP A O 1
ATOM 788 N N . THR A 1 104 ? -4.082 -1.744 -5.797 1.00 94.75 104 THR A N 1
ATOM 789 C CA . THR A 1 104 ? -4.691 -3.079 -5.770 1.00 94.75 104 THR A CA 1
ATOM 790 C C . THR A 1 104 ? -5.520 -3.250 -4.500 1.00 94.75 104 THR A C 1
ATOM 792 O O . THR A 1 104 ? -5.022 -3.043 -3.387 1.00 94.75 104 THR A O 1
ATOM 795 N N . TYR A 1 105 ? -6.778 -3.674 -4.651 1.00 94.69 105 TYR A N 1
ATOM 796 C CA . TYR A 1 105 ? -7.678 -3.916 -3.517 1.00 94.69 105 TYR A CA 1
ATOM 797 C C . TYR A 1 105 ? -7.048 -4.878 -2.501 1.00 94.69 105 TYR A C 1
ATOM 799 O O . TYR A 1 105 ? -7.008 -4.601 -1.300 1.00 94.69 105 TYR A O 1
ATOM 807 N N . LEU A 1 106 ? -6.477 -5.978 -3.000 1.00 94.94 106 LEU A N 1
ATOM 808 C CA . LEU A 1 106 ? -5.900 -7.026 -2.169 1.00 94.94 106 LEU A CA 1
ATOM 809 C C . LEU A 1 106 ? -4.751 -6.511 -1.284 1.00 94.94 106 LEU A C 1
ATOM 811 O O . LEU A 1 106 ? -4.650 -6.914 -0.123 1.00 94.94 106 LEU A O 1
ATOM 815 N N . ARG A 1 107 ? -3.910 -5.592 -1.787 1.00 93.56 107 ARG A N 1
ATOM 816 C CA . ARG A 1 107 ? -2.806 -5.015 -1.000 1.00 93.56 107 ARG A CA 1
ATOM 817 C C . ARG A 1 107 ? -3.342 -4.154 0.141 1.00 93.56 107 ARG A C 1
ATOM 819 O O . ARG A 1 107 ? -2.864 -4.303 1.262 1.00 93.56 107 ARG A O 1
ATOM 826 N N . LYS A 1 108 ? -4.373 -3.336 -0.103 1.00 94.31 108 LYS A N 1
ATOM 827 C CA . LYS A 1 108 ? -5.037 -2.540 0.948 1.00 94.31 108 LYS A CA 1
ATOM 828 C C . LYS A 1 108 ? -5.716 -3.428 1.994 1.00 94.31 108 LYS A C 1
ATOM 830 O O . LYS A 1 108 ? -5.513 -3.221 3.188 1.00 94.31 108 LYS A O 1
ATOM 835 N N . TYR A 1 109 ? -6.455 -4.452 1.557 1.00 94.69 109 TYR A N 1
ATOM 836 C CA . TYR A 1 109 ? -7.149 -5.388 2.448 1.00 94.69 109 TYR A CA 1
ATOM 837 C C . TYR A 1 109 ? -6.189 -6.068 3.435 1.00 94.69 109 TYR A C 1
ATOM 839 O O . TY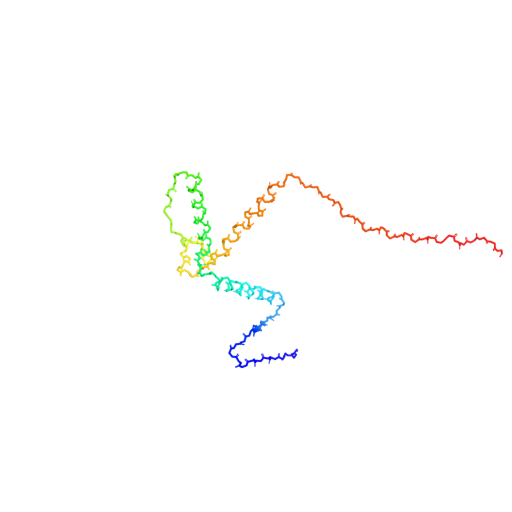R A 1 109 ? -6.398 -6.028 4.651 1.00 94.69 109 TYR A O 1
ATOM 847 N N . TRP A 1 110 ? -5.112 -6.674 2.924 1.00 95.75 110 TRP A N 1
ATOM 848 C CA . TRP A 1 110 ? -4.146 -7.362 3.781 1.00 95.75 110 TRP A CA 1
ATOM 849 C C . TRP A 1 110 ? -3.320 -6.400 4.622 1.00 95.75 110 TRP A C 1
ATOM 851 O O . TRP A 1 110 ? -3.040 -6.732 5.770 1.00 95.75 110 TRP A O 1
ATOM 861 N N . ALA A 1 111 ? -2.970 -5.222 4.097 1.00 95.75 111 ALA A N 1
ATOM 862 C CA . ALA A 1 111 ? -2.245 -4.215 4.865 1.00 95.75 111 ALA A CA 1
ATOM 863 C C . ALA A 1 111 ? -3.011 -3.834 6.137 1.00 95.75 111 ALA A C 1
ATOM 865 O O . ALA A 1 111 ? -2.450 -3.927 7.227 1.00 95.75 111 ALA A O 1
ATOM 866 N N . ILE A 1 112 ? -4.303 -3.508 6.018 1.00 95.44 112 ILE A N 1
ATOM 867 C CA . ILE A 1 112 ? -5.142 -3.150 7.170 1.00 95.44 112 ILE A CA 1
ATOM 868 C C . ILE A 1 112 ? -5.264 -4.340 8.127 1.00 95.44 112 ILE A C 1
ATOM 870 O O . ILE A 1 112 ? -4.981 -4.210 9.314 1.00 95.44 112 ILE A O 1
ATOM 874 N N . LYS A 1 113 ? -5.608 -5.528 7.615 1.00 96.94 113 LYS A N 1
ATOM 875 C CA . LYS A 1 113 ? -5.796 -6.729 8.444 1.00 96.94 113 LYS A CA 1
ATOM 876 C C . LYS A 1 113 ? -4.541 -7.105 9.236 1.00 96.94 113 LYS A C 1
ATOM 878 O O . LYS A 1 113 ? -4.626 -7.405 10.426 1.00 96.94 113 LYS A O 1
ATOM 883 N N . LEU A 1 114 ? -3.379 -7.103 8.584 1.00 97.50 114 LEU A N 1
ATOM 884 C CA . LEU A 1 114 ? -2.107 -7.443 9.220 1.00 97.50 114 LEU A CA 1
ATOM 885 C C . LEU A 1 114 ? -1.669 -6.357 10.204 1.00 97.50 114 LEU A C 1
ATOM 887 O O . LEU A 1 114 ? -1.251 -6.700 11.308 1.00 97.50 114 LEU A O 1
ATOM 891 N N . ALA A 1 115 ? -1.820 -5.077 9.850 1.00 96.81 115 ALA A N 1
ATOM 892 C CA . ALA A 1 115 ? -1.502 -3.964 10.741 1.00 96.81 115 ALA A CA 1
ATOM 893 C C . ALA A 1 115 ? -2.353 -4.003 12.017 1.00 96.81 115 ALA A C 1
ATOM 895 O O . ALA A 1 115 ? -1.811 -3.916 13.118 1.00 96.81 115 ALA A O 1
ATOM 896 N N . THR A 1 116 ? -3.666 -4.220 11.893 1.00 96.25 116 THR A N 1
ATOM 897 C CA . THR A 1 116 ? -4.560 -4.356 13.050 1.00 96.25 116 THR A CA 1
ATOM 898 C C . THR A 1 116 ? -4.182 -5.560 13.907 1.00 96.25 116 THR A C 1
ATOM 900 O O . THR A 1 116 ? -4.081 -5.429 15.124 1.00 96.25 116 THR A O 1
ATOM 903 N N . ASN A 1 117 ? -3.910 -6.721 13.303 1.00 97.31 117 ASN A N 1
ATOM 904 C CA . ASN A 1 117 ? -3.500 -7.911 14.053 1.00 97.31 117 ASN A CA 1
ATOM 905 C C . ASN A 1 117 ? -2.180 -7.696 14.808 1.00 97.31 117 ASN A C 1
ATOM 907 O O . ASN A 1 117 ? -2.065 -8.094 15.969 1.00 97.31 117 ASN A O 1
ATOM 911 N N . ALA A 1 118 ? -1.200 -7.049 14.174 1.00 97.31 118 ALA A N 1
ATOM 912 C CA . ALA A 1 118 ? 0.070 -6.710 14.806 1.00 97.31 118 ALA A CA 1
ATOM 913 C C . ALA A 1 118 ? -0.132 -5.732 15.974 1.00 97.31 118 ALA A C 1
ATOM 915 O O . ALA A 1 118 ? 0.333 -6.003 17.081 1.00 97.31 118 ALA A O 1
ATOM 916 N N . ALA A 1 119 ? -0.895 -4.653 15.765 1.00 97.00 119 ALA A N 1
ATOM 917 C CA . ALA A 1 119 ? -1.204 -3.672 16.802 1.00 97.00 119 ALA A CA 1
ATOM 918 C C . ALA A 1 119 ? -1.921 -4.316 17.997 1.00 97.00 119 ALA A C 1
ATOM 920 O O . ALA A 1 119 ? -1.497 -4.147 19.135 1.00 97.00 119 ALA A O 1
ATOM 921 N N . VAL A 1 120 ? -2.951 -5.130 17.747 1.00 96.00 120 VAL A N 1
ATOM 922 C CA . VAL A 1 120 ? -3.679 -5.861 18.796 1.00 96.00 120 VAL A CA 1
ATOM 923 C C . VAL A 1 120 ? -2.756 -6.813 19.557 1.00 96.00 120 VAL A C 1
ATOM 925 O O . VAL A 1 120 ? -2.882 -6.944 20.771 1.00 96.00 120 VAL A O 1
ATOM 928 N N . THR A 1 121 ? -1.816 -7.468 18.875 1.00 95.38 121 THR A N 1
ATOM 929 C CA . THR A 1 121 ? -0.854 -8.372 19.525 1.00 95.38 121 THR A CA 1
ATOM 930 C C . THR A 1 121 ? 0.072 -7.608 20.465 1.00 95.38 121 THR A C 1
ATOM 932 O O . THR A 1 121 ? 0.249 -8.027 21.606 1.00 95.38 121 THR A O 1
ATOM 935 N N . ILE A 1 122 ? 0.609 -6.470 20.021 1.00 94.94 122 ILE A N 1
ATOM 936 C CA . ILE A 1 122 ? 1.494 -5.621 20.830 1.00 94.94 122 ILE A CA 1
ATOM 937 C C . ILE A 1 122 ? 0.733 -5.032 22.024 1.00 94.94 122 ILE A C 1
ATOM 939 O O . ILE A 1 122 ? 1.214 -5.103 23.149 1.00 94.94 122 ILE A O 1
ATOM 943 N N . LEU A 1 123 ? -0.481 -4.519 21.805 1.00 94.38 123 LEU A N 1
ATOM 944 C CA . LEU A 1 123 ? -1.307 -3.909 22.854 1.00 94.38 123 LEU A CA 1
ATOM 945 C C . LEU A 1 123 ? -1.780 -4.908 23.922 1.00 94.38 123 LEU A C 1
ATOM 947 O O . LEU A 1 123 ? -2.116 -4.505 25.031 1.00 94.38 123 LEU A O 1
ATOM 951 N N . ARG A 1 124 ? -1.811 -6.209 23.611 1.00 94.38 124 ARG A N 1
ATOM 952 C CA . ARG A 1 124 ? -2.128 -7.266 24.587 1.00 94.38 124 ARG A CA 1
ATOM 953 C C . ARG A 1 124 ? -0.964 -7.588 25.527 1.00 94.38 124 ARG A C 1
ATOM 955 O O . ARG A 1 124 ? -1.186 -8.245 26.543 1.00 94.38 124 ARG A O 1
ATOM 962 N N . VAL A 1 125 ? 0.262 -7.171 25.207 1.00 93.62 125 VAL A N 1
ATOM 963 C CA . VAL A 1 125 ? 1.425 -7.405 26.069 1.00 93.62 125 VAL A CA 1
ATOM 964 C C . VAL A 1 125 ? 1.368 -6.444 27.254 1.00 93.62 125 VAL A C 1
ATOM 966 O O . VAL A 1 125 ? 1.557 -5.245 27.099 1.00 93.62 125 VAL A O 1
ATOM 969 N N . ASN A 1 126 ? 1.131 -6.978 28.452 1.00 89.38 126 ASN A N 1
ATOM 970 C CA . ASN A 1 126 ? 1.090 -6.173 29.676 1.00 89.38 126 ASN A CA 1
ATOM 971 C C . ASN A 1 126 ? 2.479 -5.995 30.321 1.00 89.38 126 ASN A C 1
ATOM 973 O O . ASN A 1 126 ? 2.750 -4.986 30.961 1.00 89.38 126 ASN A O 1
ATOM 977 N N . GLN A 1 127 ? 3.373 -6.979 30.181 1.00 90.31 127 GLN A N 1
ATOM 978 C CA . GLN A 1 127 ? 4.713 -6.935 30.774 1.00 90.31 127 GLN A CA 1
ATOM 979 C C . GLN A 1 127 ? 5.747 -7.547 29.832 1.00 90.31 127 GLN A C 1
ATOM 981 O O . GLN A 1 127 ? 5.494 -8.575 29.204 1.00 90.31 127 GLN A O 1
ATOM 986 N N . ILE A 1 128 ? 6.924 -6.922 29.774 1.00 88.38 128 ILE A N 1
ATOM 987 C CA . ILE A 1 128 ? 8.090 -7.417 29.040 1.00 88.38 128 ILE A CA 1
ATOM 988 C C . ILE A 1 128 ? 9.186 -7.702 30.063 1.00 88.38 128 ILE A C 1
ATOM 990 O O . ILE A 1 128 ? 9.663 -6.794 30.739 1.00 88.38 128 ILE A O 1
ATOM 994 N N . ILE A 1 129 ? 9.599 -8.964 30.157 1.00 86.62 129 ILE A N 1
ATOM 995 C CA . ILE A 1 129 ? 10.770 -9.374 30.934 1.00 86.62 129 ILE A CA 1
ATOM 996 C C . ILE A 1 129 ? 11.854 -9.750 29.932 1.00 86.62 129 ILE A C 1
ATOM 998 O O . ILE A 1 129 ? 11.694 -10.695 29.162 1.00 86.62 129 ILE A O 1
ATOM 1002 N N . MET A 1 130 ? 12.952 -8.997 29.925 1.00 85.88 130 MET A N 1
ATOM 1003 C CA . MET A 1 130 ? 14.096 -9.283 29.064 1.00 85.88 130 MET A CA 1
ATOM 1004 C C . MET A 1 130 ? 15.133 -10.097 29.830 1.00 85.88 130 MET A C 1
ATOM 1006 O O . MET A 1 130 ? 15.659 -9.651 30.850 1.00 85.88 130 MET A O 1
ATOM 1010 N N . ALA A 1 131 ? 15.460 -11.281 29.319 1.00 81.31 131 ALA A N 1
ATOM 1011 C CA . ALA A 1 131 ? 16.659 -11.980 29.747 1.00 81.31 131 ALA A CA 1
ATOM 1012 C C . ALA A 1 131 ? 17.878 -11.229 29.192 1.00 81.31 131 ALA A C 1
ATOM 1014 O O . ALA A 1 131 ? 17.909 -10.873 28.013 1.00 81.31 131 ALA A O 1
ATOM 1015 N N . LYS A 1 132 ? 18.897 -10.986 30.025 1.00 81.31 132 LYS A N 1
ATOM 1016 C CA . LYS A 1 132 ? 20.214 -10.596 29.505 1.00 81.31 132 LYS A CA 1
ATOM 1017 C C . LYS A 1 132 ? 20.680 -11.686 28.538 1.00 81.31 132 LYS A C 1
ATOM 1019 O O . LYS A 1 132 ? 20.527 -12.865 28.858 1.00 81.31 132 LYS A O 1
ATOM 1024 N N . SER A 1 133 ? 21.288 -11.306 27.409 1.00 69.94 133 SER A N 1
ATOM 1025 C CA . SER A 1 133 ? 22.077 -12.263 26.626 1.00 69.94 133 SER A CA 1
ATOM 1026 C C . SER A 1 133 ? 23.037 -12.962 27.577 1.00 69.94 133 SER A C 1
ATOM 1028 O O . SER A 1 133 ? 23.762 -12.293 28.319 1.00 69.94 133 SER A 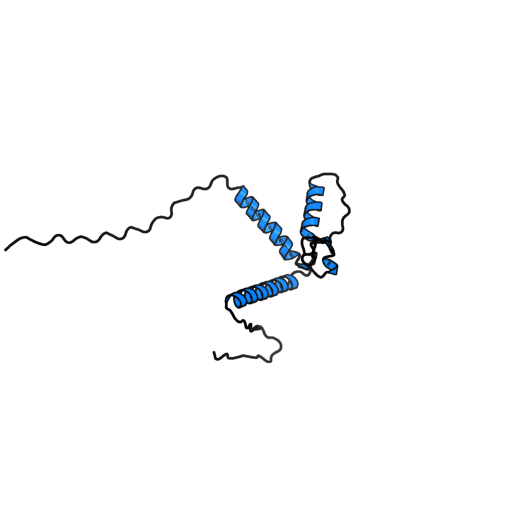O 1
ATOM 1030 N N . ALA A 1 134 ? 23.005 -14.295 27.591 1.00 61.59 134 ALA A N 1
ATOM 1031 C CA . ALA A 1 134 ? 24.028 -15.082 28.251 1.00 61.59 134 ALA A CA 1
ATOM 1032 C C . ALA A 1 134 ? 25.354 -14.673 27.607 1.00 61.59 134 ALA A C 1
ATOM 1034 O O . ALA A 1 134 ? 25.598 -14.979 26.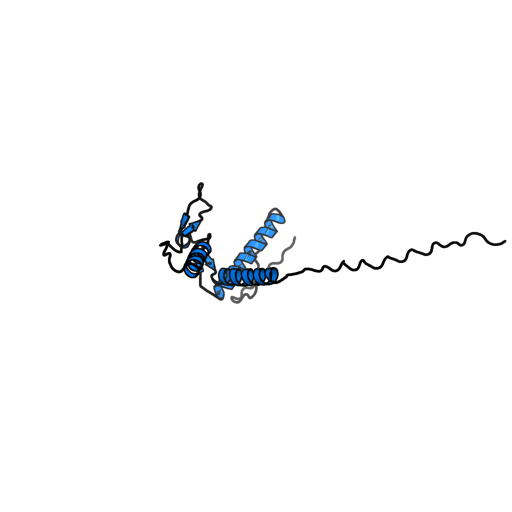442 1.00 61.59 134 ALA A O 1
ATOM 1035 N N . GLY A 1 135 ? 26.140 -13.869 28.327 1.00 65.25 135 GLY A N 1
ATOM 1036 C CA . GLY A 1 135 ? 27.464 -13.478 27.874 1.00 65.25 135 GLY A CA 1
ATOM 1037 C C . GLY A 1 135 ? 28.246 -14.741 27.547 1.00 65.25 135 GLY A C 1
ATOM 1038 O O . GLY A 1 135 ? 28.137 -15.737 28.267 1.00 65.25 135 GLY A O 1
ATOM 1039 N N . GLU A 1 136 ? 28.983 -14.706 26.443 1.00 74.19 136 GLU A N 1
ATOM 1040 C CA . GLU A 1 136 ? 29.861 -15.800 26.046 1.00 74.19 136 GLU A CA 1
ATOM 1041 C C . GLU A 1 136 ? 30.735 -16.231 27.240 1.00 74.19 136 GLU A C 1
ATOM 1043 O O . GLU A 1 136 ? 31.143 -15.375 28.040 1.00 74.19 136 GLU A O 1
ATOM 1048 N N . PRO A 1 137 ? 31.017 -17.538 27.409 1.00 70.69 137 PRO A N 1
ATOM 1049 C CA . PRO A 1 137 ? 31.899 -18.002 28.468 1.00 70.69 137 PRO A CA 1
ATOM 1050 C C . PRO A 1 137 ? 33.216 -17.232 28.404 1.00 70.69 137 PRO A C 1
ATOM 1052 O O . PRO A 1 137 ? 33.876 -17.208 27.365 1.00 70.69 137 PRO A O 1
ATOM 1055 N N . LYS A 1 138 ? 33.593 -16.591 29.517 1.00 65.44 138 LYS A N 1
ATOM 1056 C CA . LYS A 1 138 ? 34.893 -15.925 29.657 1.00 65.44 138 LYS A CA 1
ATOM 1057 C C . LYS A 1 138 ? 35.974 -16.913 29.186 1.00 65.44 138 LYS A C 1
ATOM 1059 O O . LYS A 1 138 ? 36.010 -18.017 29.740 1.00 65.44 138 LYS A O 1
ATOM 1064 N N . PRO A 1 139 ? 36.828 -16.573 28.200 1.00 67.50 139 PRO A N 1
ATOM 1065 C CA . PRO A 1 139 ? 37.914 -17.465 27.824 1.00 67.50 139 PRO A CA 1
ATOM 1066 C C . PRO A 1 139 ? 38.757 -17.729 29.079 1.00 67.50 139 PRO A C 1
ATOM 1068 O O . PRO A 1 139 ? 38.990 -16.787 29.849 1.00 67.50 139 PRO A O 1
ATOM 1071 N N . PRO A 1 140 ? 39.155 -18.987 29.345 1.00 67.12 140 PRO A N 1
ATOM 1072 C CA . PRO A 1 140 ? 39.952 -19.301 30.517 1.00 67.12 140 PRO A CA 1
ATOM 1073 C C . PRO A 1 140 ? 41.203 -18.428 30.488 1.00 67.12 140 PRO A C 1
ATOM 1075 O O . PRO A 1 140 ? 41.973 -18.453 29.528 1.00 67.12 140 PRO A O 1
ATOM 1078 N N . SER A 1 141 ? 41.375 -17.614 31.530 1.00 58.56 141 SER A N 1
ATOM 1079 C CA . SER A 1 141 ? 42.617 -16.889 31.758 1.00 58.56 141 SER A CA 1
ATOM 1080 C C . SER A 1 141 ? 43.732 -17.926 31.792 1.00 58.56 141 SER A C 1
ATOM 1082 O O . SER A 1 141 ? 43.722 -18.795 32.667 1.00 58.56 141 SER A O 1
ATOM 1084 N N . GLY A 1 142 ? 44.631 -17.869 30.807 1.00 50.00 142 GLY A N 1
ATOM 1085 C CA . GLY A 1 142 ? 45.779 -18.759 30.721 1.00 50.00 142 GLY A CA 1
ATOM 1086 C C . GLY A 1 142 ? 46.495 -18.819 32.065 1.00 50.00 142 GLY A C 1
ATOM 1087 O O . GLY A 1 142 ? 46.676 -17.791 32.724 1.00 50.00 142 GLY A O 1
ATOM 1088 N N . LYS A 1 143 ? 46.849 -20.038 32.484 1.00 49.25 143 LYS A N 1
ATOM 1089 C CA . LYS A 1 143 ? 47.786 -20.255 33.584 1.00 49.25 143 LYS A CA 1
ATOM 1090 C C . LYS A 1 143 ? 48.995 -19.359 33.331 1.00 49.25 143 LYS A C 1
ATOM 1092 O O . LYS A 1 143 ? 49.648 -19.461 32.301 1.00 49.25 143 LYS A O 1
ATOM 1097 N N . LYS A 1 144 ? 49.229 -18.432 34.253 1.00 49.88 144 LYS A N 1
ATOM 1098 C CA . LYS A 1 144 ? 50.509 -17.754 34.379 1.00 49.88 144 LYS A CA 1
ATOM 1099 C C . LYS A 1 144 ? 51.438 -18.828 34.941 1.00 49.88 144 LYS A C 1
ATOM 1101 O O . LYS A 1 144 ? 51.236 -19.228 36.085 1.00 49.88 144 LYS A O 1
ATOM 1106 N N . ASP A 1 145 ? 52.314 -19.381 34.112 1.00 49.41 145 ASP A N 1
ATOM 1107 C CA . ASP A 1 145 ? 53.322 -20.338 34.565 1.00 49.41 145 ASP A CA 1
ATOM 1108 C C . ASP A 1 145 ? 54.246 -19.600 35.548 1.00 49.41 145 ASP A C 1
ATOM 1110 O O . ASP A 1 145 ? 54.788 -18.541 35.231 1.00 49.41 145 ASP A O 1
ATOM 1114 N N . TRP A 1 146 ? 54.309 -20.101 36.782 1.00 55.59 146 TRP A N 1
ATOM 1115 C CA . TRP A 1 146 ? 55.103 -19.565 37.895 1.00 55.59 146 TRP A CA 1
ATOM 1116 C C . TRP A 1 146 ? 56.259 -20.514 38.218 1.00 55.59 146 TRP A C 1
ATOM 1118 O O . TRP A 1 146 ? 56.490 -20.821 39.381 1.00 55.59 146 TRP A O 1
ATOM 1128 N N . ASP A 1 147 ? 56.974 -20.971 37.196 1.00 52.16 147 ASP A N 1
ATOM 1129 C CA . ASP A 1 147 ? 58.166 -21.791 37.390 1.00 52.16 147 ASP A CA 1
ATOM 1130 C C . ASP A 1 147 ? 59.377 -21.039 36.828 1.00 52.16 147 ASP A C 1
ATOM 1132 O O . ASP A 1 147 ? 59.831 -21.311 35.723 1.00 52.16 147 ASP A O 1
ATOM 1136 N N . ASP A 1 148 ? 59.875 -20.077 37.604 1.00 53.31 148 ASP A N 1
ATOM 1137 C CA . ASP A 1 148 ? 61.311 -19.817 37.684 1.00 53.31 148 ASP A CA 1
ATOM 1138 C C . ASP A 1 148 ? 61.697 -19.887 39.169 1.00 53.31 148 ASP A C 1
ATOM 1140 O O . ASP A 1 148 ? 60.992 -19.363 40.033 1.00 53.31 148 ASP A O 1
ATOM 1144 N N . ASP A 1 149 ? 62.825 -20.551 39.417 1.00 58.00 149 ASP A N 1
ATOM 1145 C CA . ASP A 1 149 ? 63.561 -20.690 40.679 1.00 58.00 149 ASP A CA 1
ATOM 1146 C C . ASP A 1 149 ? 63.100 -21.765 41.677 1.00 58.00 149 ASP A C 1
ATOM 1148 O O . ASP A 1 149 ? 62.463 -21.437 42.674 1.00 58.00 149 ASP A O 1
ATOM 1152 N N . GLN A 1 150 ? 63.578 -23.016 41.504 1.00 48.81 150 GLN A N 1
ATOM 1153 C CA . GLN A 1 150 ? 64.262 -23.783 42.573 1.00 48.81 150 GLN A CA 1
ATOM 1154 C C . GLN A 1 150 ? 65.276 -24.823 42.026 1.00 48.81 150 GLN A C 1
ATOM 1156 O O . GLN A 1 150 ? 64.879 -25.761 41.342 1.00 48.81 150 GLN A O 1
ATOM 1161 N N . ASN A 1 151 ? 66.539 -24.706 42.489 1.00 39.12 151 ASN A N 1
ATOM 1162 C CA . ASN A 1 151 ? 67.626 -25.716 42.565 1.00 39.12 151 ASN A CA 1
ATOM 1163 C C . ASN A 1 151 ? 68.264 -26.171 41.231 1.00 39.12 151 ASN A C 1
ATOM 1165 O O . ASN A 1 151 ? 67.585 -26.756 40.399 1.00 39.12 151 ASN A O 1
ATOM 1169 N N . VAL A 1 152 ? 69.569 -26.027 40.956 1.00 44.06 152 VAL A N 1
ATOM 1170 C CA . VAL A 1 152 ? 70.817 -26.080 41.758 1.00 44.06 152 VAL A CA 1
ATOM 1171 C C . VAL A 1 152 ? 71.950 -25.377 41.006 1.00 44.06 152 VAL A C 1
ATOM 1173 O O . VAL A 1 152 ? 71.911 -25.398 39.756 1.00 44.06 152 VAL A O 1
#

Sequence (152 aa):
MRVVVFKHKKEDGAIFIIVVRGSTDNLMDNIEKAVDDGINTFKVLTRDKHLVPGGGATEVELVKQITSYGDLNIHQEGSKNVGLDIEAEVPAVKDMLKAGVKDTYLRKYWAIKLATNAAVTILRVNQIIMAKSAGEPKPPSGKKDWDDDQNV

Secondary structure (DSSP, 8-state):
---------SS--S--------SSHHHHHHHHHHHHHHHHHHHHHTT---EEETTTHHHHHHHHHHHHHHSS-------TTEEEESSSSS-EEEETTTTT-EEEHHHHHHHHHHHHHHHHHHHT-----PPPP-PPPPPP------------

Radius of gyration: 29.62 Å; chains: 1; bounding box: 97×50×72 Å

Foldseek 3Di:
DDDDDDDDPDPDDPDDDDDDDDDDVVVVVVVVVVVVVVVVQVVLCVVPVDKAQDQCLQVVVVVVVVVCVVPVDDDDDDDSQWHWDPPDPDTDIDRRVVVVRIGRPVVVVVVVVVVVVVVVVVVPDPDDDDDDPPPDPDDPDDPPDPDDDDDD

pLDDT: mean 82.38, std 14.92, range [39.12, 97.5]

InterPro domains:
  IPR002423 Chaperonin Cpn60/GroEL/TCP-1 family [PF00118] (4-69)
  IPR002423 Chaperonin Cpn60/GroEL/TCP-1 family [PF00118] (74-132)
  IPR017998 T-complex protein 1 [PR00304] (17-39)
  IPR017998 T-complex protein 1 [PR00304] (51-63)
  IPR017998 T-complex protein 1 [PTHR11353] (2-70)
  IPR027409 GroEL-like apical domain superfamily [G3DSA:3.50.7.10] (3-13)
  IPR027410 TCP-1-like chaperonin intermediate domain superfamily [G3DSA:3.30.260.10] (15-49)
  IPR027413 GroEL-like equatorial domain superfamily [G3DSA:1.10.560.10] (50-70)
  IPR027413 GroEL-like equatorial domain superfamily [G3DSA:1.10.560.10] (73-138)
  IPR027413 GroEL-like equatorial domain superfamily [SSF48592] (15-132)

Organism: Camelus dromedarius (NCBI:txid9838)